Protein AF-A0A0U5GP37-F1 (afdb_monomer_lite)

Foldseek 3Di:
DCLVVLCFFCPDPPRRPAPDWDQFPFWIWGPRQVQWQWEAEPRGTAAASVPDPAGHRTYIYGPDADAPPVSRDGPDLVVLLLSLLRNLVRSCVVPVPPRLVVVLVCCVVPVPHSSCVCVVPRHDPVSVVSSVVVVCVVCVNDDDDDDDPPPPDDD

Radius of gyration: 17.63 Å; chains: 1; bounding box: 44×43×59 Å

Structure (mmCIF, N/CA/C/O backbone):
data_AF-A0A0U5GP37-F1
#
_entry.id   AF-A0A0U5GP37-F1
#
loop_
_atom_site.group_PDB
_atom_site.id
_atom_site.type_symbol
_atom_site.label_atom_id
_atom_site.label_alt_id
_atom_site.label_comp_id
_atom_site.label_asym_id
_atom_site.label_entity_id
_atom_site.label_seq_id
_atom_site.pdbx_PDB_ins_code
_atom_site.Cartn_x
_atom_site.Cartn_y
_atom_site.Cartn_z
_atom_site.occupancy
_atom_site.B_iso_or_equiv
_atom_site.auth_seq_id
_atom_site.auth_comp_id
_atom_site.auth_asym_id
_atom_site.auth_atom_id
_atom_site.pdbx_PDB_model_num
ATOM 1 N N . MET A 1 1 ? 6.688 -1.046 -33.725 1.00 61.19 1 MET A N 1
ATOM 2 C CA . MET A 1 1 ? 7.725 -1.041 -32.668 1.00 61.19 1 MET A CA 1
ATOM 3 C C . MET A 1 1 ? 7.786 0.283 -31.873 1.00 61.19 1 MET A C 1
ATOM 5 O O . MET A 1 1 ? 8.826 0.622 -31.348 1.00 61.19 1 MET A O 1
ATOM 9 N N . PHE A 1 2 ? 6.661 0.980 -31.659 1.00 60.31 2 PHE A N 1
ATOM 10 C CA . PHE A 1 2 ? 6.547 2.130 -30.730 1.00 60.31 2 PHE A CA 1
ATOM 11 C C . PHE A 1 2 ? 5.495 1.847 -29.641 1.00 60.31 2 PHE A C 1
ATOM 13 O O . PHE A 1 2 ? 5.711 2.099 -28.467 1.00 60.31 2 PHE A O 1
ATOM 20 N N . ARG A 1 3 ? 4.412 1.141 -30.003 1.00 58.75 3 ARG A N 1
ATOM 21 C CA . ARG A 1 3 ? 3.350 0.700 -29.080 1.00 58.75 3 ARG A CA 1
ATOM 22 C C . ARG A 1 3 ? 3.813 -0.129 -27.874 1.00 58.75 3 ARG A C 1
ATOM 24 O O . ARG A 1 3 ? 3.164 -0.073 -26.844 1.00 58.75 3 ARG A O 1
ATOM 31 N N . LYS A 1 4 ? 4.923 -0.874 -27.973 1.00 60.31 4 LYS A N 1
ATOM 32 C CA . LYS A 1 4 ? 5.485 -1.597 -26.814 1.00 60.31 4 LYS A CA 1
ATOM 33 C C . LYS A 1 4 ? 6.052 -0.640 -25.755 1.00 60.31 4 LYS A C 1
ATOM 35 O O . LYS A 1 4 ? 5.927 -0.933 -24.577 1.00 60.31 4 LYS A O 1
ATOM 40 N N . TRP A 1 5 ? 6.602 0.506 -26.166 1.00 57.00 5 TRP A N 1
ATOM 41 C CA . TRP A 1 5 ? 7.070 1.550 -25.248 1.00 57.00 5 TRP A CA 1
ATOM 42 C C . TRP A 1 5 ? 5.918 2.276 -24.547 1.00 57.00 5 TRP A C 1
ATOM 44 O O . TRP A 1 5 ? 6.086 2.710 -23.419 1.00 57.00 5 TRP A O 1
ATOM 54 N N . LEU A 1 6 ? 4.727 2.335 -25.151 1.00 59.03 6 LEU A N 1
ATOM 55 C CA . LEU A 1 6 ? 3.544 2.887 -24.476 1.00 59.03 6 LEU A CA 1
ATOM 56 C C . LEU A 1 6 ? 3.127 2.058 -23.248 1.00 59.03 6 LEU A C 1
ATOM 58 O O . LEU A 1 6 ? 2.468 2.578 -22.363 1.00 59.03 6 LEU A O 1
ATOM 62 N N . GLY A 1 7 ? 3.506 0.777 -23.175 1.00 59.19 7 GLY A N 1
ATOM 63 C CA . GLY A 1 7 ? 3.173 -0.097 -22.047 1.00 59.19 7 GLY A CA 1
ATOM 64 C C . GLY A 1 7 ? 4.158 -0.054 -20.876 1.00 59.19 7 GLY A C 1
ATOM 65 O O . GLY A 1 7 ? 3.908 -0.720 -19.875 1.00 59.19 7 GLY A O 1
ATOM 66 N N . VAL A 1 8 ? 5.280 0.670 -20.995 1.00 64.88 8 VAL A N 1
ATOM 67 C CA . VAL A 1 8 ? 6.336 0.701 -19.960 1.00 64.88 8 VAL A CA 1
ATOM 68 C C . VAL A 1 8 ? 6.355 1.994 -19.147 1.00 64.88 8 VAL A C 1
ATOM 70 O O . VAL A 1 8 ? 7.062 2.058 -18.144 1.00 64.88 8 VAL A O 1
ATOM 73 N N . THR A 1 9 ? 5.586 3.005 -19.563 1.00 73.69 9 THR A N 1
ATOM 74 C CA . THR A 1 9 ? 5.485 4.302 -18.889 1.00 73.69 9 THR A CA 1
ATOM 75 C C . THR A 1 9 ? 4.074 4.529 -18.349 1.00 73.69 9 THR A C 1
ATOM 77 O O . THR A 1 9 ? 3.086 4.294 -19.045 1.00 73.69 9 THR A O 1
ATOM 80 N N . LEU A 1 10 ? 3.975 5.016 -17.113 1.00 74.75 10 LEU A N 1
ATOM 81 C CA . LEU A 1 10 ? 2.705 5.362 -16.464 1.00 74.75 10 LEU A CA 1
ATOM 82 C C . LEU A 1 10 ? 2.137 6.706 -16.965 1.00 74.75 10 LEU A C 1
ATOM 84 O O . LEU A 1 10 ? 0.951 6.970 -16.833 1.00 74.75 10 LEU A O 1
ATOM 88 N N . GLU A 1 11 ? 2.968 7.575 -17.546 1.00 66.81 11 GLU A N 1
ATOM 89 C CA . GLU A 1 11 ? 2.650 9.001 -17.750 1.00 66.81 11 GLU A CA 1
ATOM 90 C C . GLU A 1 11 ? 1.818 9.321 -19.007 1.00 66.81 11 GLU A C 1
ATOM 92 O O . GLU A 1 11 ? 1.420 10.469 -19.218 1.00 66.81 11 GLU A O 1
ATOM 97 N N . ILE A 1 12 ? 1.520 8.338 -19.861 1.00 62.72 12 ILE A N 1
ATOM 98 C CA . ILE A 1 12 ? 0.825 8.594 -21.131 1.00 62.72 12 ILE A CA 1
ATOM 99 C C . ILE A 1 12 ? -0.690 8.499 -20.924 1.00 62.72 12 ILE A C 1
ATOM 101 O O . ILE A 1 12 ? -1.314 7.442 -21.084 1.00 62.72 12 ILE A O 1
ATOM 105 N N . ARG A 1 13 ? -1.293 9.646 -20.580 1.00 59.66 13 ARG A N 1
ATOM 106 C CA . ARG A 1 13 ? -2.752 9.802 -20.454 1.00 59.66 13 ARG A CA 1
ATOM 107 C C . ARG A 1 13 ? -3.469 9.319 -21.720 1.00 59.66 13 ARG A C 1
ATOM 109 O O . ARG A 1 13 ? -3.117 9.713 -22.829 1.00 59.66 13 ARG A O 1
ATOM 116 N N . GLY A 1 14 ? -4.476 8.462 -21.539 1.00 57.56 14 GLY A N 1
ATOM 117 C CA . GLY A 1 14 ? -5.276 7.877 -22.624 1.00 57.56 14 GLY A CA 1
ATOM 118 C C . GLY A 1 14 ? -4.713 6.596 -23.256 1.00 57.56 14 GLY A C 1
ATOM 119 O O . GLY A 1 14 ? -5.387 6.012 -24.099 1.00 57.56 14 GLY A O 1
ATOM 120 N N . PHE A 1 15 ? -3.520 6.135 -22.858 1.00 59.94 15 PHE A N 1
ATOM 121 C CA . PHE A 1 15 ? -2.957 4.853 -23.314 1.00 59.94 15 PHE A CA 1
ATOM 122 C C . PHE A 1 15 ? -2.582 3.913 -22.168 1.00 59.94 15 PHE A C 1
ATOM 124 O O . PHE A 1 15 ? -2.873 2.722 -22.242 1.00 59.94 15 PHE A O 1
ATOM 131 N N . SER A 1 16 ? -1.919 4.432 -21.137 1.00 66.00 16 SER A N 1
ATOM 132 C CA . SER A 1 16 ? -1.350 3.628 -20.046 1.00 66.00 16 SER A CA 1
ATOM 133 C C . SER A 1 16 ? -1.463 4.300 -18.678 1.00 66.00 16 SER A C 1
ATOM 135 O O . SER A 1 16 ? -0.838 3.847 -17.721 1.00 66.00 16 SER A O 1
ATOM 137 N N . TYR A 1 17 ? -2.251 5.373 -18.576 1.00 74.94 17 TYR A N 1
ATOM 138 C CA . TYR A 1 17 ? -2.536 6.012 -17.298 1.00 74.94 17 TYR A CA 1
ATOM 139 C C . TYR A 1 17 ? -3.693 5.278 -16.607 1.00 74.94 17 TYR A C 1
ATOM 141 O O . TYR A 1 17 ? -4.721 5.069 -17.257 1.00 74.94 17 TYR A O 1
ATOM 149 N N . PRO A 1 18 ? -3.543 4.886 -15.334 1.00 80.06 18 PRO A N 1
ATOM 150 C CA . PRO A 1 18 ? -4.578 4.160 -14.610 1.00 80.06 18 PRO A CA 1
ATOM 151 C C . PRO A 1 18 ? -5.840 5.003 -14.417 1.00 80.06 18 PRO A C 1
ATOM 153 O O . PRO A 1 18 ? -5.766 6.203 -14.152 1.00 80.06 18 PRO A O 1
ATOM 156 N N . GLU A 1 19 ? -7.006 4.361 -14.491 1.00 84.50 19 GLU A N 1
ATOM 157 C CA . GLU A 1 19 ? -8.294 5.029 -14.242 1.00 84.50 19 GLU A CA 1
ATOM 158 C C . GLU A 1 19 ? -8.479 5.391 -12.761 1.00 84.50 19 GLU A C 1
ATOM 160 O O . GLU A 1 19 ? -9.199 6.331 -12.424 1.00 84.50 19 GLU A O 1
ATOM 165 N N . SER A 1 20 ? -7.806 4.655 -11.870 1.00 88.25 20 SER A N 1
ATOM 166 C CA . SER A 1 20 ? -7.854 4.864 -10.426 1.00 88.25 20 SER A CA 1
ATOM 167 C C . SER A 1 20 ? -6.455 4.809 -9.816 1.00 88.25 20 SER A C 1
ATOM 169 O O . SER A 1 20 ? -5.852 3.740 -9.678 1.00 88.25 20 SER A O 1
ATOM 171 N N . ILE A 1 21 ? -5.945 5.985 -9.451 1.00 91.69 21 ILE A N 1
ATOM 172 C CA . ILE A 1 21 ? -4.667 6.181 -8.764 1.00 91.69 21 ILE A CA 1
ATOM 173 C C . ILE A 1 21 ? -4.813 7.242 -7.676 1.00 91.69 21 ILE A C 1
ATOM 175 O O . ILE A 1 21 ? -5.484 8.256 -7.865 1.00 91.69 21 ILE A O 1
ATOM 179 N N . ILE A 1 22 ? -4.176 6.996 -6.535 1.00 93.56 22 ILE A N 1
ATOM 180 C CA . ILE A 1 22 ? -4.039 7.955 -5.442 1.00 93.56 22 ILE A CA 1
ATOM 181 C C . ILE A 1 22 ? -2.576 8.342 -5.348 1.00 93.56 22 ILE A C 1
ATOM 183 O O . ILE A 1 22 ? -1.735 7.528 -4.968 1.00 93.56 22 ILE A O 1
ATOM 187 N N . GLU A 1 23 ? -2.291 9.586 -5.710 1.00 93.50 23 GLU A N 1
ATOM 188 C CA . GLU A 1 23 ? -0.955 10.160 -5.616 1.00 93.50 23 GLU A CA 1
ATOM 189 C C . GLU A 1 23 ? -0.685 10.599 -4.176 1.00 93.50 23 GLU A C 1
ATOM 191 O O . GLU A 1 23 ? -1.463 11.325 -3.556 1.00 93.50 23 GLU A O 1
ATOM 196 N N . THR A 1 24 ? 0.437 10.156 -3.630 1.00 93.69 24 THR A N 1
ATOM 197 C CA . THR A 1 24 ? 0.882 10.492 -2.280 1.00 93.69 24 THR A CA 1
ATOM 198 C C . THR A 1 24 ? 2.288 11.067 -2.315 1.00 93.69 24 THR A C 1
ATOM 200 O O . THR A 1 24 ? 3.042 10.826 -3.257 1.00 93.69 24 THR A O 1
ATOM 203 N N . ASP A 1 25 ? 2.689 11.742 -1.238 1.00 89.62 25 ASP A N 1
ATOM 204 C CA . ASP A 1 25 ? 4.055 12.264 -1.076 1.00 89.62 25 ASP A CA 1
ATOM 205 C C . ASP A 1 25 ? 5.142 11.169 -1.121 1.00 89.62 25 ASP A C 1
ATOM 207 O O . ASP A 1 25 ? 6.333 11.464 -1.207 1.00 89.62 25 ASP A O 1
ATOM 211 N N . HIS A 1 26 ? 4.749 9.894 -1.053 1.00 89.69 26 HIS A N 1
ATOM 212 C CA . HIS A 1 26 ? 5.647 8.741 -1.066 1.00 89.69 26 HIS A CA 1
ATOM 213 C C . HIS A 1 26 ? 5.559 7.911 -2.358 1.00 89.69 26 HIS A C 1
ATOM 215 O O . HIS A 1 26 ? 6.374 7.008 -2.561 1.00 89.69 26 HIS A O 1
ATOM 221 N N . GLY A 1 27 ? 4.610 8.218 -3.247 1.00 92.31 27 GLY A N 1
ATOM 222 C CA . GLY A 1 27 ? 4.319 7.437 -4.449 1.00 92.31 27 GLY A CA 1
ATOM 223 C C . GLY A 1 27 ? 2.833 7.331 -4.769 1.00 92.31 27 GLY A C 1
ATOM 224 O O . GLY A 1 27 ? 1.989 7.854 -4.047 1.00 92.31 27 GLY A O 1
ATOM 225 N N . GLY A 1 28 ? 2.510 6.632 -5.849 1.00 94.19 28 GLY A N 1
ATOM 226 C CA . GLY A 1 28 ? 1.141 6.381 -6.283 1.00 94.19 28 GLY A CA 1
ATOM 227 C C . GLY A 1 28 ? 0.648 4.999 -5.859 1.00 94.19 28 GLY A C 1
ATOM 228 O O . GLY A 1 28 ? 1.323 4.004 -6.128 1.0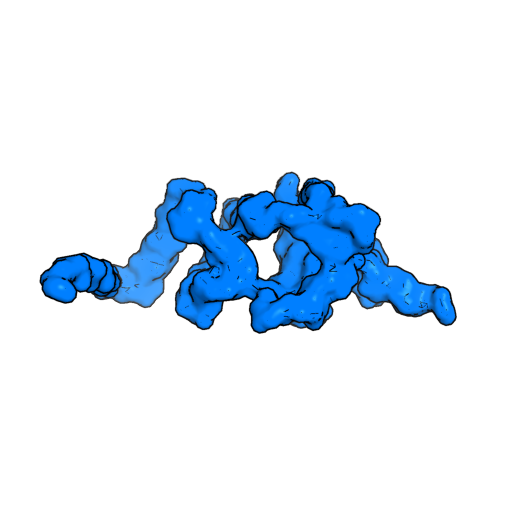0 94.19 28 GLY A O 1
ATOM 229 N N . LEU A 1 29 ? -0.538 4.930 -5.252 1.00 96.31 29 LEU A N 1
ATOM 230 C CA . LEU A 1 29 ? -1.308 3.695 -5.075 1.00 96.31 29 LEU A CA 1
ATOM 231 C C . LEU A 1 29 ? -2.255 3.523 -6.264 1.00 96.31 29 LEU A C 1
ATOM 233 O O . LEU A 1 29 ? -3.146 4.347 -6.462 1.00 96.31 29 LEU A O 1
ATOM 237 N N . ILE A 1 30 ? -2.090 2.456 -7.039 1.00 94.94 30 ILE A N 1
ATOM 238 C CA . ILE A 1 30 ? -2.886 2.191 -8.238 1.00 94.94 30 ILE A CA 1
ATOM 239 C C . ILE A 1 30 ? -3.924 1.114 -7.920 1.00 94.94 30 ILE A C 1
ATOM 241 O O . ILE A 1 30 ? -3.586 -0.055 -7.719 1.00 94.94 30 ILE A O 1
ATOM 245 N N . LEU A 1 31 ? -5.195 1.514 -7.893 1.00 93.56 31 LEU A N 1
ATOM 246 C CA . LEU A 1 31 ? -6.335 0.633 -7.615 1.00 93.56 31 LEU A CA 1
ATOM 247 C C . LEU A 1 31 ? -6.924 0.007 -8.887 1.00 93.56 31 LEU A C 1
ATOM 249 O O . LEU A 1 31 ? -7.749 -0.900 -8.804 1.00 93.56 31 LEU A O 1
ATOM 253 N N . ASP A 1 32 ? -6.500 0.485 -10.058 1.00 90.69 32 ASP A N 1
ATOM 254 C CA . ASP A 1 32 ? -6.904 -0.041 -11.359 1.00 90.69 32 ASP A CA 1
ATOM 255 C C . ASP A 1 32 ? -6.514 -1.533 -11.504 1.00 90.69 32 ASP A C 1
ATOM 257 O O . ASP A 1 32 ? -5.320 -1.867 -11.481 1.00 90.69 32 ASP A O 1
ATOM 261 N N . PRO A 1 33 ? -7.487 -2.451 -11.696 1.00 89.12 33 PRO A N 1
ATOM 262 C CA . PRO A 1 33 ? -7.219 -3.881 -11.847 1.00 89.12 33 PRO A CA 1
ATOM 263 C C . PRO A 1 33 ? -6.255 -4.219 -12.991 1.00 89.12 33 PRO A C 1
ATOM 265 O O . PRO A 1 33 ? -5.519 -5.204 -12.900 1.00 89.12 33 PRO A O 1
ATOM 268 N N . GLY A 1 34 ? -6.209 -3.400 -14.049 1.00 87.69 34 GLY A N 1
ATOM 269 C CA . GLY A 1 34 ? -5.277 -3.551 -15.167 1.00 87.69 34 GLY A CA 1
ATOM 270 C C . GLY A 1 34 ? -3.810 -3.326 -14.782 1.00 87.69 34 GLY A C 1
ATOM 271 O O . GLY A 1 34 ? -2.909 -3.647 -15.564 1.00 87.69 34 GLY A O 1
ATOM 272 N N . PHE A 1 35 ? -3.552 -2.799 -13.583 1.00 89.00 35 PHE A N 1
ATOM 273 C CA . PHE A 1 35 ? -2.224 -2.517 -13.038 1.00 89.00 35 PHE A CA 1
ATOM 274 C C . PHE A 1 35 ? -1.861 -3.377 -11.828 1.00 89.00 35 PHE A C 1
ATOM 276 O O . PHE A 1 35 ? -0.783 -3.201 -11.261 1.00 89.00 35 PHE A O 1
ATOM 283 N N . ARG A 1 36 ? -2.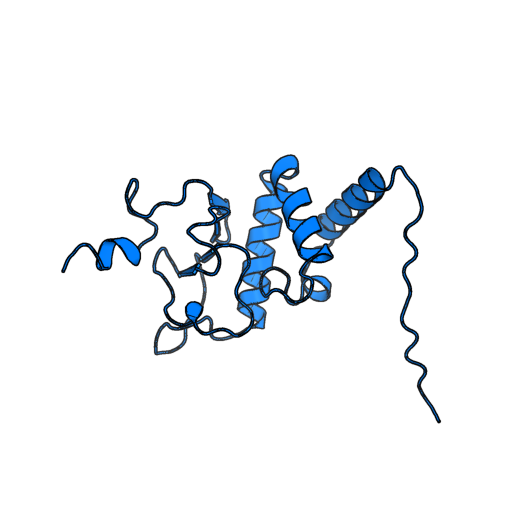703 -4.347 -11.462 1.00 89.75 36 ARG A N 1
ATOM 284 C CA . ARG A 1 36 ? -2.407 -5.299 -10.389 1.00 89.75 36 ARG A CA 1
ATOM 285 C C . ARG A 1 36 ? -1.040 -5.961 -10.586 1.00 89.75 36 ARG A C 1
ATOM 287 O O . ARG A 1 36 ? -0.737 -6.453 -11.674 1.00 89.75 36 ARG A O 1
ATOM 294 N N . GLY A 1 37 ? -0.225 -5.977 -9.531 1.00 87.88 37 GLY A N 1
ATOM 295 C CA . GLY A 1 37 ? 1.104 -6.591 -9.554 1.00 87.88 37 GLY A CA 1
ATOM 296 C C . GLY A 1 37 ? 2.171 -5.775 -10.289 1.00 87.88 37 GLY A C 1
ATOM 297 O O . GLY A 1 37 ? 3.320 -6.209 -10.362 1.00 87.88 37 GLY A O 1
ATOM 298 N N . LYS A 1 38 ? 1.821 -4.612 -10.858 1.00 88.56 38 LYS A N 1
ATOM 299 C CA . LYS A 1 38 ? 2.774 -3.757 -11.569 1.00 88.56 38 LYS A CA 1
ATOM 300 C C . LYS A 1 38 ? 3.396 -2.757 -10.609 1.00 88.56 38 LYS A C 1
ATOM 302 O O . LYS A 1 38 ? 2.698 -1.932 -10.021 1.00 88.56 38 LYS A O 1
ATOM 307 N N . LEU A 1 39 ? 4.719 -2.798 -10.518 1.00 88.75 39 LEU A N 1
ATOM 308 C CA . LEU A 1 39 ? 5.503 -1.805 -9.799 1.00 88.75 39 LEU A CA 1
ATOM 309 C C . LEU A 1 39 ? 6.184 -0.875 -10.795 1.00 88.75 39 LEU A C 1
ATOM 311 O O . LEU A 1 39 ? 6.772 -1.322 -11.779 1.00 88.75 39 LEU A O 1
ATOM 315 N N . PHE A 1 40 ? 6.120 0.418 -10.525 1.00 88.69 40 PHE A N 1
ATOM 316 C CA . PHE A 1 40 ? 6.770 1.461 -11.295 1.00 88.69 40 PHE A CA 1
ATOM 317 C C . PHE A 1 40 ? 7.742 2.211 -10.392 1.00 88.69 40 PHE A C 1
ATOM 319 O O . PHE A 1 40 ? 7.479 2.404 -9.208 1.00 88.69 40 PHE A O 1
ATOM 326 N N . LEU A 1 41 ? 8.857 2.666 -10.952 1.00 87.94 41 LEU A N 1
ATOM 327 C CA . LEU A 1 41 ? 9.763 3.605 -10.304 1.00 87.94 41 LEU A CA 1
ATOM 328 C C . LEU A 1 41 ? 9.871 4.839 -11.189 1.00 87.94 41 LEU A C 1
ATOM 330 O O . LEU A 1 41 ? 10.352 4.748 -12.319 1.00 87.94 41 LEU A O 1
ATOM 334 N N . LYS A 1 42 ? 9.423 5.990 -10.678 1.00 86.88 42 LYS A N 1
ATOM 335 C CA . LYS A 1 42 ? 9.372 7.260 -11.420 1.00 86.88 42 LYS A CA 1
ATOM 336 C C . LYS A 1 42 ? 8.652 7.092 -12.763 1.00 86.88 42 LYS A C 1
ATOM 338 O O . LYS A 1 42 ? 9.161 7.483 -13.810 1.00 86.88 42 LYS A O 1
ATOM 343 N N . GLY A 1 43 ? 7.506 6.412 -12.726 1.00 85.50 43 GLY A N 1
ATOM 344 C CA . GLY A 1 43 ? 6.677 6.150 -13.898 1.00 85.50 43 GLY A CA 1
ATOM 345 C C . GLY A 1 43 ? 7.182 5.042 -14.827 1.00 85.50 43 GLY A C 1
ATOM 346 O O . GLY A 1 43 ? 6.508 4.772 -15.816 1.00 85.50 43 GLY A O 1
ATOM 347 N N . LEU A 1 44 ? 8.308 4.377 -14.539 1.00 85.25 44 LEU A N 1
ATOM 348 C CA . LEU A 1 44 ? 8.861 3.295 -15.367 1.00 85.25 44 LEU A CA 1
ATOM 349 C C . LEU A 1 44 ? 8.572 1.917 -14.771 1.00 85.25 44 LEU A C 1
ATOM 351 O O . LEU A 1 44 ? 8.919 1.666 -13.621 1.00 85.25 44 LEU A O 1
ATOM 355 N N . LEU A 1 45 ? 7.985 1.018 -15.562 1.00 85.50 45 LEU A N 1
ATOM 356 C CA . LEU A 1 45 ? 7.636 -0.342 -15.141 1.00 85.50 45 LEU A CA 1
ATOM 357 C C . LEU A 1 45 ? 8.882 -1.170 -14.780 1.00 85.50 45 LEU A C 1
ATOM 359 O O . LEU A 1 45 ? 9.822 -1.265 -15.572 1.00 85.50 45 LEU A O 1
ATOM 363 N N . LEU A 1 46 ? 8.854 -1.824 -13.617 1.00 83.38 46 LEU A N 1
ATOM 364 C CA . LEU A 1 46 ? 9.897 -2.738 -13.156 1.00 83.38 46 LEU A CA 1
ATOM 365 C C . LEU A 1 46 ? 9.689 -4.152 -13.748 1.00 83.38 46 LEU A C 1
ATOM 367 O O . LEU A 1 46 ? 8.621 -4.740 -13.567 1.00 83.38 46 LEU A O 1
ATOM 371 N N . PRO A 1 47 ? 10.684 -4.731 -14.454 1.00 70.44 47 PRO A N 1
ATOM 372 C CA . PRO A 1 47 ? 10.516 -5.995 -15.179 1.00 70.44 47 PRO A CA 1
ATOM 373 C C . PRO A 1 47 ? 10.292 -7.252 -14.325 1.00 70.44 47 PRO A C 1
ATOM 37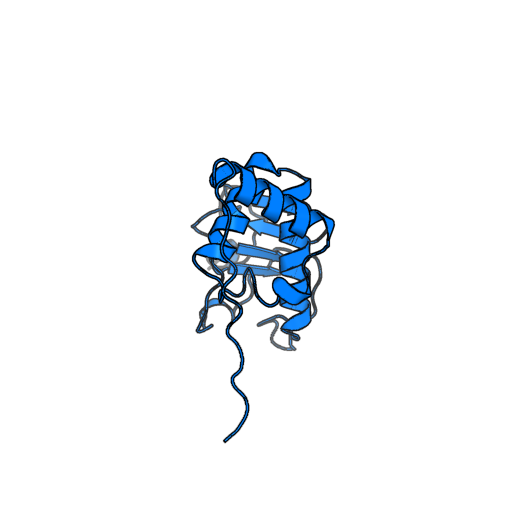5 O O . PRO A 1 47 ? 9.686 -8.201 -14.820 1.00 70.44 47 PRO A O 1
ATOM 378 N N . ALA A 1 48 ? 10.818 -7.323 -13.094 1.00 63.38 48 ALA A N 1
ATOM 379 C CA . ALA A 1 48 ? 10.921 -8.603 -12.381 1.00 63.38 48 ALA A CA 1
ATOM 380 C C . ALA A 1 48 ? 9.717 -8.966 -11.501 1.00 63.38 48 ALA A C 1
ATOM 382 O O . ALA A 1 48 ? 9.593 -10.131 -11.130 1.00 63.38 48 ALA A O 1
ATOM 383 N N . CYS A 1 49 ? 8.787 -8.042 -11.242 1.00 57.25 49 CYS A N 1
ATOM 384 C CA . CYS A 1 49 ? 7.623 -8.338 -10.396 1.00 57.25 49 CYS A CA 1
ATOM 385 C C . CYS A 1 49 ? 6.675 -9.380 -11.003 1.00 57.25 49 CYS A C 1
ATOM 387 O O . CYS A 1 49 ? 5.994 -10.096 -10.277 1.00 57.25 49 CYS A O 1
ATOM 389 N N . ALA A 1 50 ? 6.662 -9.534 -12.331 1.00 49.62 50 ALA A N 1
ATOM 390 C CA . ALA A 1 50 ? 5.817 -10.522 -13.006 1.00 49.62 50 ALA A CA 1
ATOM 391 C C . ALA A 1 50 ? 6.218 -11.987 -12.721 1.00 49.62 50 ALA A C 1
ATOM 393 O O . ALA A 1 50 ? 5.452 -12.895 -13.036 1.00 49.62 50 ALA A O 1
ATOM 394 N N . LEU A 1 51 ? 7.413 -12.222 -12.163 1.00 50.81 51 LEU A N 1
ATOM 395 C CA . LEU A 1 51 ? 7.960 -13.555 -11.877 1.00 50.81 51 LEU A CA 1
ATOM 396 C C . LEU A 1 51 ? 7.926 -13.914 -10.383 1.00 50.81 51 LEU A C 1
ATOM 398 O O . LEU A 1 51 ? 8.428 -14.970 -9.994 1.00 50.81 51 LEU A O 1
ATOM 402 N N . GLU A 1 52 ? 7.360 -13.054 -9.537 1.00 63.41 52 GLU A N 1
ATOM 403 C CA . GLU A 1 52 ? 7.301 -13.302 -8.101 1.00 63.41 52 GLU A CA 1
ATOM 404 C C . GLU A 1 52 ? 6.224 -14.331 -7.745 1.00 63.41 52 GLU A C 1
ATOM 406 O O . GLU A 1 52 ? 5.114 -14.336 -8.274 1.00 63.41 52 GLU A O 1
ATOM 411 N N . THR A 1 53 ? 6.549 -15.217 -6.802 1.00 66.69 53 THR A N 1
ATOM 412 C CA . THR A 1 53 ? 5.649 -16.285 -6.332 1.00 66.69 53 THR A CA 1
ATOM 413 C C . THR A 1 53 ? 4.457 -15.758 -5.531 1.00 66.69 53 THR A C 1
ATOM 415 O O . THR A 1 53 ? 3.488 -16.487 -5.320 1.00 66.69 53 THR A O 1
ATOM 418 N N . ARG A 1 54 ? 4.524 -14.501 -5.080 1.00 77.44 54 ARG A N 1
ATOM 419 C CA . ARG A 1 54 ? 3.471 -13.785 -4.360 1.00 77.44 54 ARG A CA 1
ATOM 420 C C . ARG A 1 54 ? 3.297 -12.408 -5.006 1.00 77.44 54 ARG A C 1
ATOM 422 O O . ARG A 1 54 ? 4.064 -11.516 -4.675 1.00 77.44 54 ARG A O 1
ATOM 429 N N . PRO A 1 55 ? 2.350 -12.230 -5.941 1.00 84.75 55 PRO A N 1
ATOM 430 C CA . PRO A 1 55 ? 2.177 -10.951 -6.616 1.00 84.75 55 PRO A CA 1
ATOM 431 C C . PRO A 1 55 ? 1.505 -9.927 -5.697 1.00 84.75 55 PRO A C 1
ATOM 433 O O . PRO A 1 55 ? 0.633 -10.282 -4.898 1.00 84.75 55 PRO A O 1
ATOM 436 N N . PHE A 1 56 ? 1.842 -8.650 -5.878 1.00 90.69 56 PHE A N 1
ATOM 437 C CA . PHE A 1 56 ? 1.076 -7.557 -5.284 1.00 90.69 56 PHE A CA 1
ATOM 438 C C . PHE A 1 56 ? -0.389 -7.588 -5.757 1.00 90.69 56 PHE A C 1
ATOM 440 O O . PHE A 1 56 ? -0.705 -7.898 -6.913 1.00 90.69 56 PHE A O 1
ATOM 447 N N . HIS A 1 57 ? -1.304 -7.257 -4.853 1.00 93.38 57 HIS A N 1
ATOM 448 C CA . HIS A 1 57 ? -2.733 -7.139 -5.124 1.00 93.38 57 HIS A CA 1
ATOM 449 C C . HIS A 1 57 ? -3.087 -5.821 -5.810 1.00 93.38 57 HIS A C 1
ATOM 451 O O . HIS A 1 57 ? -4.063 -5.779 -6.561 1.00 93.38 57 HIS A O 1
ATOM 457 N N . PHE A 1 58 ? -2.268 -4.794 -5.606 1.00 94.75 58 PHE A N 1
ATOM 458 C CA . PHE A 1 58 ? -2.406 -3.481 -6.225 1.00 94.75 58 PHE A CA 1
ATOM 459 C C . PHE A 1 58 ? -1.171 -3.126 -7.058 1.00 94.75 58 PHE A C 1
ATOM 461 O O . PHE A 1 58 ? -0.188 -3.871 -7.090 1.00 94.75 58 PHE A O 1
ATOM 468 N N . GLY A 1 59 ? -1.256 -2.029 -7.808 1.00 93.38 59 GLY A N 1
ATOM 469 C CA . GLY A 1 59 ? -0.100 -1.448 -8.487 1.00 93.38 59 GLY A CA 1
ATOM 470 C C . GLY A 1 59 ? 0.493 -0.310 -7.662 1.00 93.38 59 GLY A C 1
ATOM 471 O O . GLY A 1 59 ? -0.221 0.354 -6.911 1.00 93.38 59 GLY A O 1
ATOM 472 N N . TYR A 1 60 ? 1.789 -0.055 -7.826 1.00 93.62 60 TYR A N 1
ATOM 473 C CA . TYR A 1 60 ? 2.480 1.005 -7.090 1.00 93.62 60 TYR A CA 1
ATOM 474 C C . TYR A 1 60 ? 3.413 1.779 -8.007 1.00 93.62 60 TYR A C 1
ATOM 476 O O . TYR A 1 60 ? 4.093 1.186 -8.838 1.00 93.62 60 TYR A O 1
ATOM 484 N N . ASN A 1 61 ? 3.477 3.097 -7.838 1.00 92.12 61 ASN A N 1
ATOM 485 C CA . ASN A 1 61 ? 4.467 3.949 -8.489 1.00 92.12 61 ASN A CA 1
ATOM 486 C C . ASN A 1 61 ? 5.338 4.640 -7.441 1.00 92.12 61 ASN A C 1
ATOM 488 O O . ASN A 1 61 ? 4.913 5.599 -6.806 1.00 92.12 61 ASN A O 1
ATOM 492 N N . PHE A 1 62 ? 6.563 4.169 -7.261 1.00 90.00 62 PHE A N 1
ATOM 493 C CA . PHE A 1 62 ? 7.497 4.719 -6.290 1.00 90.00 62 PHE A CA 1
ATOM 494 C C . PHE A 1 62 ? 8.168 5.990 -6.823 1.00 90.00 62 PHE A C 1
ATOM 496 O O . PHE A 1 62 ? 8.648 6.031 -7.958 1.00 90.00 62 PHE A O 1
ATOM 503 N N . VAL A 1 63 ? 8.260 7.029 -5.989 1.00 84.94 63 VAL A N 1
ATOM 504 C CA . VAL A 1 63 ? 9.021 8.259 -6.306 1.00 84.94 63 VAL A CA 1
ATOM 505 C C . VAL A 1 63 ? 10.510 8.085 -5.979 1.00 84.94 63 VAL A C 1
ATOM 507 O O . VAL A 1 63 ? 11.388 8.634 -6.656 1.00 84.94 63 VAL A O 1
ATOM 510 N N . HIS A 1 64 ? 10.802 7.265 -4.969 1.00 75.69 64 HIS A N 1
ATOM 511 C CA . HIS A 1 64 ? 12.140 6.962 -4.471 1.00 75.69 64 HIS A CA 1
ATOM 512 C C . HIS A 1 64 ? 12.352 5.447 -4.387 1.00 75.69 64 HIS A C 1
ATOM 514 O O . HIS A 1 64 ? 11.393 4.695 -4.263 1.00 75.69 64 HIS A O 1
ATOM 520 N N . GLY A 1 65 ? 13.608 5.009 -4.445 1.00 67.44 65 GLY A N 1
ATOM 521 C CA . GLY A 1 65 ? 13.974 3.600 -4.323 1.00 67.44 65 GLY A CA 1
ATOM 522 C C . GLY A 1 65 ? 15.262 3.287 -5.073 1.00 67.44 65 GLY A C 1
ATOM 523 O O . GLY A 1 65 ? 15.458 3.749 -6.203 1.00 67.44 65 GLY A O 1
ATOM 524 N N . GLU A 1 66 ? 16.145 2.518 -4.442 1.00 68.31 66 GLU A N 1
ATOM 525 C CA . GLU A 1 66 ? 17.310 1.956 -5.114 1.00 68.31 66 GLU A CA 1
ATOM 526 C C . GLU A 1 66 ? 16.924 0.636 -5.770 1.00 68.31 66 GLU A C 1
ATOM 528 O O . GLU A 1 66 ? 16.415 -0.289 -5.135 1.00 68.31 66 GLU A O 1
ATOM 533 N N . VAL A 1 67 ? 17.175 0.554 -7.070 1.00 65.69 67 VAL A N 1
ATOM 534 C CA . VAL A 1 67 ? 17.010 -0.680 -7.829 1.00 65.69 67 VAL A CA 1
ATOM 535 C C . VAL A 1 67 ? 18.366 -1.330 -8.042 1.00 65.69 67 VAL A C 1
ATOM 537 O O . VAL A 1 67 ? 19.394 -0.653 -8.092 1.00 65.69 67 VAL A O 1
ATOM 540 N N . ASN A 1 68 ? 18.378 -2.656 -8.176 1.00 64.06 68 ASN A N 1
ATOM 541 C CA . ASN A 1 68 ? 19.610 -3.379 -8.487 1.00 64.06 68 ASN A CA 1
ATOM 542 C C . ASN A 1 68 ? 20.217 -2.911 -9.829 1.00 64.06 68 ASN A C 1
ATOM 544 O O . ASN A 1 68 ? 19.589 -2.174 -10.593 1.00 64.06 68 ASN A O 1
ATOM 548 N N . ARG A 1 69 ? 21.447 -3.350 -10.142 1.00 58.19 69 ARG A N 1
ATOM 549 C CA . ARG A 1 69 ? 22.152 -2.963 -11.385 1.00 58.19 69 ARG A CA 1
ATOM 550 C C . ARG A 1 69 ? 21.302 -3.160 -12.647 1.00 58.19 69 ARG A C 1
ATOM 552 O O . ARG A 1 69 ? 21.372 -2.335 -13.553 1.00 58.19 69 ARG A O 1
ATOM 559 N N . ASP A 1 70 ? 20.454 -4.185 -12.652 1.00 60.47 70 ASP A N 1
ATOM 560 C CA . ASP A 1 70 ? 19.576 -4.533 -13.772 1.00 60.47 70 ASP A CA 1
ATOM 561 C C . ASP A 1 70 ? 18.210 -3.820 -13.741 1.00 60.47 70 ASP A C 1
ATOM 563 O O . ASP A 1 70 ? 17.366 -4.058 -14.601 1.00 60.47 70 ASP A O 1
ATOM 567 N N . ARG A 1 71 ? 17.983 -2.933 -12.762 1.00 60.00 71 ARG A N 1
ATOM 568 C CA . ARG A 1 71 ? 16.744 -2.168 -12.539 1.00 60.00 71 ARG A CA 1
ATOM 569 C C . ARG A 1 71 ? 15.481 -3.029 -12.468 1.00 60.00 71 ARG A C 1
ATOM 571 O O . ARG A 1 71 ? 14.409 -2.631 -12.910 1.00 60.00 71 ARG A O 1
ATOM 578 N N . GLN A 1 72 ? 15.631 -4.233 -11.936 1.00 60.88 72 GLN A N 1
ATOM 579 C CA . GLN A 1 72 ? 14.620 -5.281 -11.961 1.00 60.88 72 GLN A CA 1
ATOM 580 C C . GLN A 1 72 ? 13.666 -5.219 -10.769 1.00 60.88 72 GLN A C 1
ATOM 582 O O . GLN A 1 72 ? 12.487 -5.517 -10.934 1.00 60.88 72 GLN A O 1
ATOM 587 N N . ARG A 1 73 ? 14.176 -4.837 -9.594 1.00 65.12 73 ARG A N 1
ATOM 588 C CA . ARG A 1 73 ? 13.453 -4.797 -8.314 1.00 65.12 73 ARG A CA 1
ATOM 589 C C . ARG A 1 73 ? 14.126 -3.838 -7.338 1.00 65.12 73 ARG A C 1
ATOM 591 O O . ARG A 1 73 ? 15.310 -3.523 -7.523 1.00 65.12 73 ARG A O 1
ATOM 598 N N . LEU A 1 74 ? 13.403 -3.436 -6.294 1.00 68.44 74 LEU A N 1
ATOM 599 C CA . LEU A 1 74 ? 14.008 -2.778 -5.137 1.00 68.44 74 LEU A CA 1
ATOM 600 C C . LEU A 1 74 ? 15.001 -3.739 -4.465 1.00 68.44 74 LEU A C 1
ATOM 602 O O . LEU A 1 74 ? 14.787 -4.952 -4.411 1.00 68.44 74 LEU A O 1
ATOM 606 N N . VAL A 1 75 ? 16.149 -3.214 -4.034 1.00 62.91 75 VAL A N 1
ATOM 607 C CA . VAL A 1 75 ? 17.262 -4.048 -3.540 1.00 62.91 75 VAL A CA 1
ATOM 608 C C . VAL A 1 75 ? 16.949 -4.664 -2.173 1.00 62.91 75 VAL A C 1
ATOM 610 O O . VAL A 1 75 ? 17.420 -5.763 -1.874 1.00 62.91 75 VAL A O 1
ATOM 613 N N . ASN A 1 76 ? 16.143 -3.978 -1.364 1.00 80.19 76 ASN A N 1
ATOM 614 C CA . ASN A 1 76 ? 15.907 -4.305 0.032 1.00 80.19 76 ASN A CA 1
ATOM 615 C C . ASN A 1 76 ? 14.404 -4.542 0.303 1.00 80.19 76 ASN A C 1
ATOM 617 O O . ASN A 1 76 ? 13.625 -3.591 0.223 1.00 80.19 76 ASN A O 1
ATOM 621 N N . PRO A 1 77 ? 13.992 -5.771 0.676 1.00 82.62 77 PRO A N 1
ATOM 622 C CA . PRO A 1 77 ? 12.597 -6.082 1.005 1.00 82.62 77 PRO A CA 1
ATOM 623 C C . PRO A 1 77 ? 12.016 -5.222 2.135 1.00 82.62 77 PRO A C 1
ATOM 625 O O . PRO A 1 77 ? 10.833 -4.901 2.118 1.00 82.62 77 PRO A O 1
ATOM 628 N N . TYR A 1 78 ? 12.845 -4.814 3.102 1.00 87.81 78 TYR A N 1
ATOM 629 C CA . TYR A 1 78 ? 12.411 -3.927 4.180 1.00 87.81 78 TYR A CA 1
ATOM 630 C C . TYR A 1 78 ? 12.074 -2.527 3.656 1.00 87.81 78 TYR A C 1
ATOM 632 O O . TYR A 1 78 ? 11.072 -1.942 4.052 1.00 87.81 78 TYR A O 1
ATOM 640 N N . GLU A 1 79 ? 12.901 -1.983 2.758 1.00 86.19 79 GLU A N 1
ATOM 641 C CA . GLU A 1 79 ? 12.646 -0.670 2.151 1.00 86.19 79 GLU A CA 1
ATOM 642 C C . GLU A 1 79 ? 11.406 -0.696 1.260 1.00 86.19 79 GLU A C 1
ATOM 644 O O . GLU A 1 79 ? 10.633 0.256 1.276 1.00 86.19 79 GLU A O 1
ATOM 649 N N . GLU A 1 80 ? 11.183 -1.787 0.524 1.00 88.00 80 GLU A N 1
ATOM 650 C CA . GLU A 1 80 ? 9.960 -1.976 -0.259 1.00 88.00 80 GLU A CA 1
ATOM 651 C C . GLU A 1 80 ? 8.718 -1.997 0.640 1.00 88.00 80 GLU A C 1
ATOM 653 O O . GLU A 1 80 ? 7.796 -1.212 0.416 1.00 88.00 80 GLU A O 1
ATOM 658 N N . ALA A 1 81 ? 8.724 -2.811 1.701 1.00 91.88 81 ALA A N 1
ATOM 659 C CA . ALA A 1 81 ? 7.632 -2.863 2.670 1.00 91.88 81 ALA A CA 1
ATOM 660 C C . ALA A 1 81 ? 7.389 -1.497 3.342 1.00 91.88 81 ALA A C 1
ATOM 662 O O . ALA A 1 81 ? 6.243 -1.073 3.506 1.00 91.88 81 ALA A O 1
ATOM 663 N N . ASP A 1 82 ? 8.454 -0.762 3.682 1.00 92.88 82 ASP A N 1
ATOM 664 C CA . ASP A 1 82 ? 8.351 0.573 4.276 1.00 92.88 82 ASP A CA 1
ATOM 665 C C . ASP A 1 82 ? 7.781 1.616 3.299 1.00 92.88 82 ASP A C 1
ATOM 667 O O . ASP A 1 82 ? 6.934 2.423 3.690 1.00 92.88 82 ASP A O 1
ATOM 671 N N . LEU A 1 83 ? 8.186 1.591 2.025 1.00 92.50 83 LEU A N 1
ATOM 672 C CA . LEU A 1 83 ? 7.635 2.468 0.984 1.00 92.50 83 LEU A CA 1
ATOM 673 C C . LEU A 1 83 ? 6.160 2.165 0.717 1.00 92.50 83 LEU A C 1
ATOM 675 O O . LEU A 1 83 ? 5.341 3.085 0.684 1.00 92.50 83 LEU A O 1
ATOM 679 N N . VAL A 1 84 ? 5.810 0.887 0.572 1.00 95.12 84 VAL A N 1
ATOM 680 C CA . VAL A 1 84 ? 4.428 0.438 0.363 1.00 95.12 84 VAL A CA 1
ATOM 681 C C . VAL A 1 84 ? 3.552 0.853 1.540 1.00 95.12 84 VAL A C 1
ATOM 683 O O . VAL A 1 84 ? 2.503 1.466 1.332 1.00 95.12 84 VAL A O 1
ATOM 686 N N . ARG A 1 85 ? 4.005 0.625 2.781 1.00 96.25 85 ARG A N 1
ATOM 687 C CA . ARG A 1 85 ? 3.313 1.119 3.978 1.00 96.25 85 ARG A CA 1
ATOM 688 C C . ARG A 1 85 ? 3.100 2.629 3.910 1.00 96.25 85 ARG A C 1
ATOM 690 O O . ARG A 1 85 ? 1.978 3.083 4.119 1.00 96.25 85 ARG A O 1
ATOM 697 N N . LYS A 1 86 ? 4.150 3.414 3.654 1.00 96.31 86 LYS A N 1
ATOM 698 C CA . LYS A 1 86 ? 4.065 4.884 3.611 1.00 96.31 86 LYS A CA 1
ATOM 699 C C . LYS A 1 86 ? 3.038 5.371 2.588 1.00 96.31 86 LYS A C 1
ATOM 701 O O . LYS A 1 86 ? 2.282 6.298 2.884 1.00 96.31 86 LYS A O 1
ATOM 706 N N . ILE A 1 87 ? 2.977 4.730 1.419 1.00 97.44 87 ILE A N 1
ATOM 707 C CA . ILE A 1 87 ? 1.961 5.003 0.395 1.00 97.44 87 ILE A CA 1
ATOM 708 C C . ILE A 1 87 ? 0.560 4.708 0.946 1.00 97.44 87 ILE A C 1
ATOM 710 O O . ILE A 1 87 ? -0.307 5.579 0.887 1.00 97.44 87 ILE A O 1
ATOM 714 N N . TRP A 1 88 ? 0.336 3.530 1.539 1.00 98.12 88 TRP A N 1
ATOM 715 C CA . TRP A 1 88 ? -0.960 3.175 2.128 1.00 98.12 88 TRP A CA 1
ATOM 716 C C . TRP A 1 88 ? -1.399 4.141 3.226 1.00 98.12 88 TRP A C 1
ATOM 718 O O . TRP A 1 88 ? -2.533 4.611 3.215 1.00 98.12 88 TRP A O 1
ATOM 728 N N . GLU A 1 89 ? -0.515 4.483 4.160 1.00 98.00 89 GLU A N 1
ATOM 729 C CA . GLU A 1 89 ? -0.849 5.395 5.254 1.00 98.00 89 GLU A CA 1
ATOM 730 C C . GLU A 1 89 ? -1.154 6.806 4.761 1.00 98.00 89 GLU A C 1
ATOM 732 O O . GLU A 1 89 ? -2.073 7.449 5.269 1.00 98.00 89 GLU A O 1
ATOM 737 N N . SER A 1 90 ? -0.422 7.288 3.757 1.00 97.62 90 SER A N 1
ATOM 738 C CA . SER A 1 90 ? -0.713 8.580 3.141 1.00 97.62 90 SER A CA 1
ATOM 739 C C . SER A 1 90 ? -2.036 8.546 2.367 1.00 97.62 90 SER A C 1
ATOM 741 O O . SER A 1 90 ? -2.870 9.431 2.552 1.00 97.62 90 SER A O 1
ATOM 743 N N . ALA A 1 91 ? -2.314 7.481 1.610 1.00 97.69 91 ALA A N 1
ATOM 744 C CA . ALA A 1 91 ? -3.589 7.303 0.913 1.00 97.69 91 ALA A CA 1
ATOM 745 C C . ALA A 1 91 ? -4.784 7.223 1.884 1.00 97.69 91 ALA A C 1
ATOM 747 O O . ALA A 1 91 ? -5.825 7.837 1.642 1.00 97.69 91 ALA A O 1
ATOM 748 N N . ILE A 1 92 ? -4.628 6.535 3.022 1.00 98.06 92 ILE A N 1
ATOM 749 C CA . ILE A 1 92 ? -5.632 6.498 4.097 1.00 98.06 92 ILE A CA 1
ATOM 750 C C . ILE A 1 92 ? -5.837 7.894 4.692 1.00 98.06 92 ILE A C 1
ATOM 752 O O . ILE A 1 92 ? -6.978 8.294 4.901 1.00 98.06 92 ILE A O 1
ATOM 756 N N . LYS A 1 93 ? -4.766 8.658 4.944 1.00 96.81 93 LYS A N 1
ATOM 757 C CA . LYS A 1 93 ? -4.876 10.037 5.452 1.00 96.81 93 LYS A CA 1
ATOM 758 C C . LYS A 1 93 ? -5.618 10.951 4.470 1.00 96.81 93 LYS A C 1
ATOM 760 O O . LYS A 1 93 ? -6.402 11.786 4.907 1.00 96.81 93 LYS A O 1
ATOM 765 N N . GLN A 1 94 ? -5.397 10.787 3.167 1.00 95.62 94 GLN A N 1
ATOM 766 C CA . GLN A 1 94 ? -6.045 11.598 2.134 1.00 95.62 94 GLN A CA 1
ATOM 767 C C . GLN A 1 94 ? -7.520 11.237 1.918 1.00 95.62 94 GLN A C 1
ATOM 769 O O . GLN A 1 94 ? -8.351 12.126 1.744 1.00 95.62 94 GLN A O 1
ATOM 774 N N . ASN A 1 95 ? -7.860 9.944 1.907 1.00 94.75 95 ASN A N 1
ATOM 775 C CA . ASN A 1 95 ? -9.222 9.483 1.641 1.00 94.75 95 ASN A CA 1
ATOM 776 C C . ASN A 1 95 ? -9.584 8.247 2.475 1.00 94.75 95 ASN A C 1
ATOM 778 O O . ASN A 1 95 ? -9.786 7.141 1.967 1.00 94.75 95 ASN A O 1
ATOM 782 N N . GLN A 1 96 ? -9.685 8.449 3.789 1.00 95.69 96 GLN A N 1
ATOM 783 C CA . GLN A 1 96 ? -9.917 7.379 4.757 1.00 95.69 96 GLN A CA 1
ATOM 784 C C . GLN A 1 96 ? -11.166 6.549 4.438 1.00 95.69 96 GLN A C 1
ATOM 786 O O . GLN A 1 96 ? -11.121 5.326 4.537 1.00 95.69 96 GLN A O 1
ATOM 791 N N . ALA A 1 97 ? -12.272 7.193 4.056 1.00 95.25 97 ALA A N 1
ATOM 792 C CA . ALA A 1 97 ? -13.543 6.511 3.812 1.00 95.25 97 ALA A CA 1
ATOM 793 C C . ALA A 1 97 ? -13.462 5.507 2.652 1.00 95.25 97 ALA A C 1
ATOM 795 O O . ALA A 1 97 ? -14.080 4.448 2.723 1.00 95.25 97 ALA A O 1
ATOM 796 N N . LEU A 1 98 ? -12.682 5.825 1.615 1.00 94.69 98 LEU A N 1
ATOM 797 C CA . LEU A 1 98 ? -12.489 4.953 0.460 1.00 94.69 98 LEU A CA 1
ATOM 798 C C . LEU A 1 98 ? -11.406 3.894 0.707 1.00 94.69 98 LEU A C 1
ATOM 800 O O . LEU A 1 98 ? -11.572 2.746 0.308 1.00 94.69 98 LEU A O 1
ATOM 804 N N . ILE A 1 99 ? -10.299 4.270 1.354 1.00 97.56 99 ILE A N 1
ATOM 805 C CA . ILE A 1 99 ? -9.066 3.463 1.360 1.00 97.56 99 ILE A CA 1
ATOM 806 C C . ILE A 1 99 ? -8.919 2.585 2.588 1.00 97.56 99 ILE A C 1
ATOM 808 O O . ILE A 1 99 ? -8.437 1.458 2.471 1.00 97.56 99 ILE A O 1
ATOM 812 N N . LEU A 1 100 ? -9.378 3.043 3.753 1.00 97.56 100 LEU A N 1
ATOM 813 C CA . LEU A 1 100 ? -9.285 2.247 4.972 1.00 97.56 100 LEU A CA 1
ATOM 814 C C . LEU A 1 100 ? -9.998 0.886 4.843 1.00 97.56 100 LEU A C 1
ATOM 816 O O . LEU A 1 100 ? -9.370 -0.110 5.198 1.00 97.56 100 LEU A O 1
ATOM 820 N N . PRO A 1 101 ? -11.229 0.782 4.292 1.00 96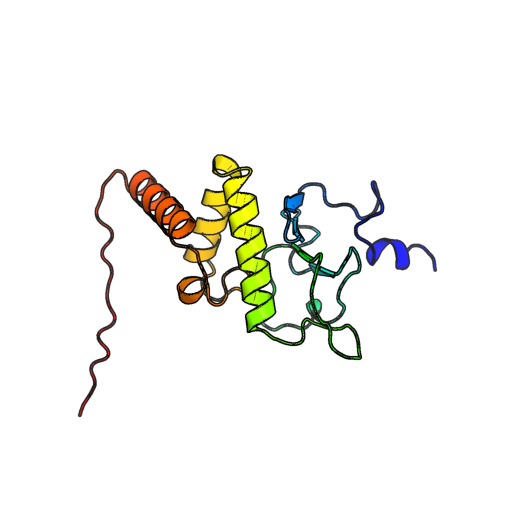.81 101 PRO A N 1
ATOM 821 C CA . PRO A 1 101 ? -11.880 -0.518 4.117 1.00 96.81 101 PRO A CA 1
ATOM 822 C C . PRO A 1 101 ? -11.099 -1.451 3.183 1.00 96.81 101 PRO A C 1
ATOM 824 O O . PRO A 1 101 ? -10.992 -2.646 3.448 1.00 96.81 101 PRO A O 1
ATOM 827 N N . VAL A 1 102 ? -10.503 -0.908 2.114 1.00 96.69 102 VAL A N 1
ATOM 828 C CA . VAL A 1 102 ? -9.696 -1.687 1.162 1.00 96.69 102 VAL A CA 1
ATOM 829 C C . VAL A 1 102 ? -8.458 -2.257 1.853 1.00 96.69 102 VAL A C 1
ATOM 831 O O . VAL A 1 102 ? -8.179 -3.451 1.736 1.00 96.69 102 VAL A O 1
ATOM 834 N N . TYR A 1 103 ? -7.751 -1.426 2.623 1.00 97.44 103 TYR A N 1
ATOM 835 C CA . TYR A 1 103 ? -6.559 -1.850 3.355 1.00 97.44 103 TYR A CA 1
ATOM 836 C C . TYR A 1 103 ? -6.879 -2.870 4.457 1.00 97.44 103 TYR A C 1
ATOM 838 O O . TYR A 1 103 ? -6.175 -3.865 4.616 1.00 97.44 103 TYR A O 1
ATOM 846 N N . VAL A 1 104 ? -7.978 -2.674 5.194 1.00 96.69 104 VAL A N 1
ATOM 847 C CA . VAL A 1 104 ? -8.433 -3.632 6.215 1.00 96.69 104 VAL A CA 1
ATOM 848 C C . VAL A 1 104 ? -8.801 -4.975 5.587 1.00 96.69 104 VAL A C 1
ATOM 850 O O . VAL A 1 104 ? -8.421 -6.020 6.119 1.00 96.69 104 VAL A O 1
ATOM 853 N N . ASN A 1 105 ? -9.493 -4.968 4.447 1.00 95.50 105 ASN A N 1
ATOM 854 C CA . ASN A 1 105 ? -9.823 -6.194 3.726 1.00 95.50 105 ASN A CA 1
ATOM 855 C C . ASN A 1 105 ? -8.560 -6.933 3.260 1.00 95.50 105 ASN A C 1
ATOM 857 O O . ASN A 1 105 ? -8.470 -8.149 3.383 1.00 95.50 105 ASN A O 1
ATOM 861 N N . LEU A 1 106 ? -7.549 -6.204 2.791 1.00 95.25 106 LEU A N 1
ATOM 862 C CA . LEU A 1 106 ? -6.263 -6.771 2.394 1.00 95.25 106 LEU A CA 1
ATOM 863 C C . LEU A 1 106 ? -5.531 -7.438 3.574 1.00 95.25 106 LEU A C 1
ATOM 865 O O . LEU A 1 106 ? -5.072 -8.571 3.442 1.00 95.25 106 LEU A O 1
ATOM 869 N N . LEU A 1 107 ? -5.493 -6.788 4.743 1.00 94.62 107 LEU A N 1
ATOM 870 C CA . LEU A 1 107 ? -4.934 -7.363 5.976 1.00 94.62 107 LEU A CA 1
ATOM 871 C C . LEU A 1 107 ? -5.675 -8.632 6.426 1.00 94.62 107 LEU A C 1
ATOM 873 O O . LEU A 1 107 ? -5.059 -9.542 6.979 1.00 94.62 107 LEU A O 1
ATOM 877 N N . ARG A 1 108 ? -6.994 -8.688 6.213 1.00 92.50 108 ARG A N 1
ATOM 878 C CA . ARG A 1 108 ? -7.852 -9.808 6.622 1.00 92.50 108 ARG A CA 1
ATOM 879 C C . ARG A 1 108 ? -7.742 -10.999 5.674 1.00 92.50 108 ARG A C 1
ATOM 881 O O . ARG A 1 108 ? -7.496 -12.115 6.121 1.00 92.50 108 ARG A O 1
ATOM 888 N N . GLU A 1 109 ? -7.918 -10.755 4.381 1.00 93.00 109 GLU A N 1
ATOM 889 C CA . GLU A 1 109 ? -8.043 -11.800 3.361 1.00 93.00 109 GLU A CA 1
ATOM 890 C C . GLU A 1 109 ? -6.682 -12.246 2.816 1.00 93.00 109 GLU A C 1
ATOM 892 O O . GLU A 1 109 ? -6.522 -13.381 2.370 1.00 93.00 109 GLU A O 1
ATOM 897 N N . CYS A 1 110 ? -5.684 -11.357 2.833 1.00 91.94 110 CYS A N 1
ATOM 898 C CA . CYS A 1 110 ? -4.384 -11.576 2.198 1.00 91.94 110 CYS A CA 1
ATOM 899 C C . CYS A 1 110 ? -3.203 -11.192 3.118 1.00 91.94 110 CYS A C 1
ATOM 901 O O . CYS A 1 110 ? -2.310 -10.463 2.689 1.00 91.94 110 CYS A O 1
ATOM 903 N N . PRO A 1 111 ? -3.108 -11.720 4.356 1.00 90.00 111 PRO A N 1
ATOM 904 C CA . PRO A 1 111 ? -2.107 -11.292 5.348 1.00 90.00 111 PRO A CA 1
ATOM 905 C C . PRO A 1 111 ? -0.645 -11.606 4.980 1.00 90.00 111 PRO A C 1
ATOM 907 O O . PRO A 1 111 ? 0.266 -11.234 5.709 1.00 90.00 111 PRO A O 1
ATOM 910 N N . ARG A 1 112 ? -0.408 -12.344 3.888 1.00 89.38 112 ARG A N 1
ATOM 911 C CA . ARG A 1 112 ? 0.928 -12.697 3.369 1.00 89.38 112 ARG A CA 1
ATOM 912 C C . ARG A 1 112 ? 1.252 -12.017 2.035 1.00 89.38 112 ARG A C 1
ATOM 914 O O . ARG A 1 112 ? 2.237 -12.400 1.395 1.00 89.38 112 ARG A O 1
ATOM 921 N N . ALA A 1 113 ? 0.382 -11.117 1.573 1.00 91.38 113 ALA A N 1
ATOM 922 C CA . ALA A 1 113 ? 0.609 -10.357 0.356 1.00 91.38 113 ALA A CA 1
ATOM 923 C C . ALA A 1 113 ? 1.731 -9.331 0.581 1.00 91.38 113 ALA A C 1
ATOM 925 O O . ALA A 1 113 ? 1.777 -8.730 1.658 1.00 91.38 113 ALA A O 1
ATOM 926 N N . PRO A 1 114 ? 2.584 -9.082 -0.429 1.00 91.88 114 PRO A N 1
ATOM 927 C CA . PRO A 1 114 ? 3.624 -8.058 -0.343 1.00 91.88 114 PRO A CA 1
ATOM 928 C C . PRO A 1 114 ? 3.079 -6.667 0.024 1.00 91.88 114 PRO A C 1
ATOM 930 O O . PRO A 1 114 ? 3.742 -5.895 0.706 1.00 91.88 114 PRO A O 1
ATOM 933 N N . ASP A 1 115 ? 1.831 -6.373 -0.354 1.00 94.62 115 ASP A N 1
ATOM 934 C CA . ASP A 1 115 ? 1.129 -5.121 -0.053 1.00 94.62 115 ASP A CA 1
ATOM 935 C C . ASP A 1 115 ? 1.004 -4.806 1.455 1.00 94.62 115 ASP A C 1
ATOM 937 O O . ASP A 1 115 ? 0.832 -3.649 1.840 1.00 94.62 115 ASP A O 1
ATOM 941 N N . VAL A 1 116 ? 1.043 -5.834 2.308 1.00 95.25 116 VAL A N 1
ATOM 942 C CA . VAL A 1 116 ? 0.935 -5.734 3.777 1.00 95.25 116 VAL A CA 1
ATOM 943 C C . VAL A 1 116 ? 2.107 -6.411 4.488 1.00 95.25 116 VAL A C 1
ATOM 945 O O . VAL A 1 116 ? 2.035 -6.703 5.685 1.00 95.25 116 VAL A O 1
ATOM 948 N N . GLU A 1 117 ? 3.196 -6.665 3.765 1.00 93.12 117 GLU A N 1
ATOM 949 C CA . GLU A 1 117 ? 4.407 -7.261 4.321 1.00 93.12 117 GLU A CA 1
ATOM 950 C C . GLU A 1 117 ? 4.928 -6.388 5.476 1.00 93.12 117 GLU A C 1
ATOM 952 O O . GLU A 1 117 ? 4.989 -5.162 5.383 1.00 93.12 117 GLU A O 1
ATOM 957 N N . MET A 1 118 ? 5.250 -7.020 6.608 1.00 92.75 118 MET A N 1
ATOM 958 C CA . MET A 1 118 ? 5.716 -6.351 7.835 1.00 92.75 118 MET A CA 1
ATOM 959 C C . MET A 1 118 ? 4.768 -5.279 8.417 1.00 92.75 118 MET A C 1
ATOM 961 O O . MET A 1 118 ? 5.201 -4.443 9.217 1.00 92.75 118 MET A O 1
ATOM 965 N N . ALA A 1 119 ? 3.475 -5.281 8.071 1.00 93.94 119 ALA A N 1
ATOM 966 C CA . ALA A 1 119 ? 2.517 -4.296 8.585 1.00 93.94 119 ALA A CA 1
ATOM 967 C C . ALA A 1 119 ? 2.423 -4.291 10.127 1.00 93.94 119 ALA A C 1
ATOM 969 O O . ALA A 1 119 ? 2.252 -3.238 10.743 1.00 93.94 119 ALA A O 1
ATOM 970 N N . ASP A 1 120 ? 2.594 -5.447 10.770 1.00 91.25 120 ASP A N 1
ATOM 971 C CA . ASP A 1 120 ? 2.631 -5.602 12.229 1.00 91.25 120 ASP A CA 1
ATOM 972 C C . ASP A 1 120 ? 3.779 -4.817 12.892 1.00 91.25 120 ASP A C 1
ATOM 974 O O . ASP A 1 120 ? 3.632 -4.283 13.999 1.00 91.25 120 ASP A O 1
ATOM 978 N N . GLN A 1 121 ? 4.907 -4.706 12.193 1.00 93.88 121 GLN A N 1
ATOM 979 C CA . GLN A 1 121 ? 6.108 -4.018 12.653 1.00 93.88 121 GLN A CA 1
ATOM 980 C C . GLN A 1 121 ? 6.096 -2.543 12.258 1.00 93.88 121 GLN A C 1
ATOM 982 O O . GLN A 1 121 ? 6.357 -1.683 13.101 1.00 93.88 121 GLN A O 1
ATOM 987 N N . LEU A 1 122 ? 5.760 -2.246 11.002 1.00 95.88 122 LEU A N 1
ATOM 988 C CA . LEU A 1 122 ? 6.014 -0.942 10.398 1.00 95.88 122 LEU A CA 1
ATOM 989 C C . LEU A 1 122 ? 4.865 0.060 10.562 1.00 95.88 122 LEU A C 1
ATOM 991 O O . LEU A 1 122 ? 5.139 1.257 10.587 1.00 95.88 122 LEU A O 1
ATOM 995 N N . LEU A 1 123 ? 3.600 -0.378 10.675 1.00 96.38 123 LEU A N 1
ATOM 996 C CA . LEU A 1 123 ? 2.456 0.550 10.727 1.00 96.38 123 LEU A CA 1
ATOM 997 C C . LEU A 1 123 ? 2.604 1.576 11.850 1.00 96.38 123 LEU A C 1
ATOM 999 O O . LEU A 1 123 ? 2.926 1.219 12.984 1.00 96.38 123 LEU A O 1
ATOM 1003 N N . GLU A 1 124 ? 2.286 2.834 11.583 1.00 96.69 124 GLU A N 1
ATOM 1004 C CA . GLU A 1 124 ? 2.324 3.876 12.597 1.00 96.69 124 GLU A CA 1
ATOM 1005 C C . GLU A 1 124 ? 1.111 3.777 13.524 1.00 96.69 124 GLU A C 1
ATOM 1007 O O . GLU A 1 124 ? 0.017 3.334 13.156 1.00 96.69 124 GLU A O 1
ATOM 1012 N N . LYS A 1 125 ? 1.293 4.232 14.768 1.00 96.19 125 LYS A N 1
ATOM 1013 C CA . LYS A 1 125 ? 0.240 4.211 15.790 1.00 96.19 125 LYS A CA 1
ATOM 1014 C C . LYS A 1 125 ? -1.086 4.835 15.311 1.00 96.19 125 LYS A C 1
ATOM 1016 O O . LYS A 1 125 ? -2.112 4.209 15.571 1.00 96.19 125 LYS A O 1
ATOM 1021 N N . PRO A 1 126 ? -1.119 5.997 14.622 1.00 96.56 126 PRO A N 1
ATOM 1022 C CA . PRO A 1 126 ? -2.375 6.583 14.149 1.00 96.56 126 PRO A CA 1
ATOM 1023 C C . PRO A 1 126 ? -3.141 5.659 13.196 1.00 96.56 126 PRO A C 1
ATOM 1025 O O . PRO A 1 126 ? -4.336 5.450 13.377 1.00 96.56 126 PRO A O 1
ATOM 1028 N N . THR A 1 127 ? -2.457 5.029 12.240 1.00 97.00 127 THR A N 1
ATOM 1029 C CA . THR A 1 127 ? -3.086 4.101 11.291 1.00 97.00 127 THR A CA 1
ATOM 1030 C C . THR A 1 127 ? -3.617 2.855 11.992 1.00 97.00 127 THR A C 1
ATOM 1032 O O . THR A 1 127 ? -4.735 2.421 11.718 1.00 97.00 127 THR A O 1
ATOM 1035 N N . ARG A 1 128 ? -2.865 2.304 12.956 1.00 96.00 128 ARG A N 1
ATOM 1036 C CA . ARG A 1 128 ? -3.334 1.166 13.770 1.00 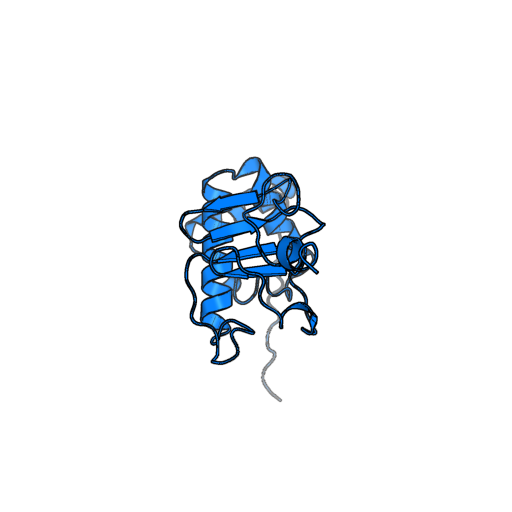96.00 128 ARG A CA 1
ATOM 1037 C C . ARG A 1 128 ? -4.618 1.502 14.532 1.00 96.00 128 ARG A C 1
ATOM 1039 O O . ARG A 1 128 ? -5.500 0.652 14.629 1.00 96.00 128 ARG A O 1
ATOM 1046 N N . VAL A 1 129 ? -4.733 2.728 15.052 1.00 96.00 129 VAL A N 1
ATOM 1047 C CA . VAL A 1 129 ? -5.955 3.208 15.718 1.00 96.00 129 VAL A CA 1
ATOM 1048 C C . VAL A 1 129 ? -7.119 3.273 14.731 1.00 96.00 129 VAL A C 1
ATOM 1050 O O . VAL A 1 129 ? -8.182 2.749 15.042 1.00 96.00 129 VAL A O 1
ATOM 1053 N N . LEU A 1 130 ? -6.914 3.811 13.524 1.00 96.69 130 LEU A N 1
ATOM 1054 C CA . LEU A 1 130 ? -7.956 3.850 12.489 1.00 96.69 130 LEU A CA 1
ATOM 1055 C C . LEU A 1 130 ? -8.452 2.450 12.107 1.00 96.69 130 LEU A C 1
ATOM 1057 O O . LEU A 1 130 ? -9.658 2.225 12.021 1.00 96.69 130 LEU A O 1
ATOM 1061 N N . ILE A 1 131 ? -7.534 1.497 11.921 1.00 95.25 131 ILE A N 1
ATOM 1062 C CA . ILE A 1 131 ? -7.873 0.092 11.648 1.00 95.25 131 ILE A CA 1
ATOM 1063 C C . ILE A 1 131 ? -8.701 -0.482 12.801 1.00 95.25 131 ILE A C 1
ATOM 1065 O O . ILE A 1 131 ? -9.747 -1.084 12.573 1.00 95.25 131 ILE A O 1
ATOM 1069 N N . TRP A 1 132 ? -8.264 -0.267 14.042 1.00 93.00 132 TRP A N 1
ATOM 1070 C CA . TRP A 1 132 ? -8.970 -0.753 15.224 1.00 93.00 132 TRP A CA 1
ATOM 1071 C C . TRP A 1 132 ? -10.386 -0.177 15.345 1.00 93.00 132 TRP A C 1
ATOM 1073 O O . TRP A 1 132 ? -11.342 -0.921 15.558 1.00 93.00 132 TRP A O 1
ATOM 1083 N N . GLU A 1 133 ? -10.544 1.133 15.164 1.00 92.69 133 GLU A N 1
ATOM 1084 C CA . GLU A 1 133 ? -11.848 1.799 15.185 1.00 92.69 133 GLU A CA 1
ATOM 1085 C C . GLU A 1 133 ? -12.769 1.303 14.070 1.00 92.69 133 GLU A C 1
ATOM 1087 O O . GLU A 1 133 ? -13.965 1.118 14.296 1.00 92.69 133 GLU A O 1
ATOM 1092 N N . HIS A 1 134 ? -12.225 1.070 12.874 1.00 92.81 134 HIS A N 1
ATOM 1093 C CA . HIS A 1 134 ? -12.976 0.509 11.757 1.00 92.81 134 HIS A CA 1
ATOM 1094 C C . HIS A 1 134 ? -13.493 -0.896 12.086 1.00 92.81 134 HIS A C 1
ATOM 1096 O O . HIS A 1 134 ? -14.689 -1.150 11.964 1.00 92.81 134 HIS A O 1
ATOM 1102 N N . LEU A 1 135 ? -12.626 -1.772 12.600 1.00 90.44 135 LEU A N 1
ATOM 1103 C CA . LEU A 1 135 ? -13.003 -3.124 13.016 1.00 90.44 135 LEU A CA 1
ATOM 1104 C C . LEU A 1 135 ? -14.070 -3.113 14.122 1.00 90.44 135 LEU A C 1
ATOM 1106 O O . LEU A 1 135 ? -15.031 -3.877 14.059 1.00 90.44 135 LEU A O 1
ATOM 1110 N N . LEU A 1 136 ? -13.939 -2.234 15.122 1.00 89.94 136 LEU A N 1
ATOM 1111 C CA . LEU A 1 136 ? -14.934 -2.093 16.192 1.00 89.94 136 LEU A CA 1
ATOM 1112 C C . LEU A 1 136 ? -16.311 -1.676 15.667 1.00 89.94 136 LEU A C 1
ATOM 1114 O O . LEU A 1 136 ? -17.325 -2.176 16.159 1.00 89.94 136 LEU A O 1
ATOM 1118 N N . LYS A 1 137 ? -16.343 -0.770 14.683 1.00 89.62 137 LYS A N 1
ATOM 1119 C CA . LYS A 1 137 ? -17.582 -0.339 14.026 1.00 89.62 137 LYS A CA 1
ATOM 1120 C C . LYS A 1 137 ? -18.217 -1.475 13.227 1.00 89.62 137 LYS A C 1
ATOM 1122 O O . LYS A 1 137 ? -19.413 -1.693 13.369 1.00 89.62 137 LYS A O 1
ATOM 1127 N N . GLU A 1 138 ? -17.437 -2.224 12.442 1.00 86.44 138 GLU A N 1
ATOM 1128 C CA . GLU A 1 138 ? -17.947 -3.380 11.683 1.00 86.44 138 GLU A CA 1
ATOM 1129 C C . GLU A 1 138 ? -18.542 -4.465 12.589 1.00 86.44 138 GLU A C 1
ATOM 1131 O O . GLU A 1 138 ? -19.530 -5.105 12.237 1.00 86.44 138 GLU A O 1
ATOM 1136 N N . ALA A 1 139 ? -17.956 -4.666 13.770 1.00 82.75 139 ALA A N 1
ATOM 1137 C CA . ALA A 1 139 ? -18.420 -5.668 14.719 1.00 82.75 139 ALA A CA 1
ATOM 1138 C C . ALA A 1 139 ? -19.659 -5.244 15.524 1.00 82.75 139 ALA A C 1
ATOM 1140 O O . ALA A 1 139 ? -20.11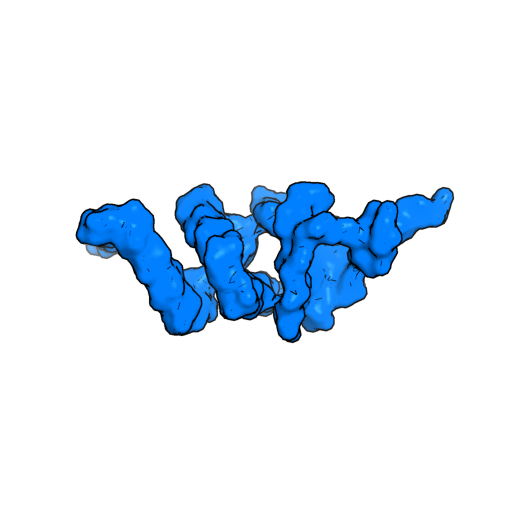6 -6.031 16.355 1.00 82.75 139 ALA A O 1
ATOM 1141 N N . ASP A 1 140 ? -20.191 -4.029 15.330 1.00 79.50 140 ASP A N 1
ATOM 1142 C CA . ASP A 1 140 ? -21.320 -3.492 16.107 1.00 79.50 140 ASP A CA 1
ATOM 1143 C C . ASP A 1 140 ? -21.066 -3.599 17.630 1.00 79.50 140 ASP A C 1
ATOM 1145 O O . ASP A 1 140 ? -21.913 -4.013 18.421 1.00 79.50 140 ASP A O 1
ATOM 1149 N N . GLY A 1 141 ? -19.815 -3.351 18.048 1.00 63.91 141 GLY A N 1
ATOM 1150 C CA . GLY A 1 141 ? -19.381 -3.478 19.445 1.00 63.91 141 GLY A CA 1
ATOM 1151 C C . GLY A 1 141 ? -19.243 -4.915 19.979 1.00 63.91 141 GLY A C 1
ATOM 1152 O O . GLY A 1 141 ? -18.930 -5.101 21.160 1.00 63.91 141 GLY A O 1
ATOM 1153 N N . ARG A 1 142 ? -19.428 -5.952 19.149 1.00 64.00 142 ARG A N 1
ATOM 1154 C CA . ARG A 1 142 ? -19.174 -7.350 19.535 1.00 64.00 142 ARG A CA 1
ATOM 1155 C C . ARG A 1 142 ? -17.664 -7.587 19.629 1.00 64.00 142 ARG A C 1
ATOM 1157 O O . ARG A 1 142 ? -16.889 -7.194 18.763 1.00 64.00 142 ARG A O 1
ATOM 1164 N N . LYS A 1 143 ? -17.223 -8.199 20.729 1.00 61.47 143 LYS A N 1
ATOM 1165 C CA . LYS A 1 143 ? -15.798 -8.336 21.072 1.00 61.47 143 LYS A CA 1
ATOM 1166 C C . LYS A 1 143 ? -15.058 -9.231 20.070 1.00 61.47 143 LYS A C 1
ATOM 1168 O O . LYS A 1 143 ? -15.492 -10.349 19.805 1.00 61.47 143 LYS A O 1
ATOM 1173 N N . PHE A 1 144 ? -13.892 -8.779 19.610 1.00 61.44 144 PHE A N 1
ATOM 1174 C CA . PHE A 1 144 ? -12.913 -9.628 18.931 1.00 61.44 144 PHE A CA 1
ATOM 1175 C C . PHE A 1 144 ? -12.176 -10.493 19.961 1.00 61.44 144 PHE A C 1
ATOM 1177 O O . PHE A 1 144 ? -11.624 -9.976 20.935 1.00 61.44 144 PHE A O 1
ATOM 1184 N N . TYR A 1 145 ? -12.137 -11.807 19.743 1.00 54.06 145 TYR A N 1
ATOM 1185 C CA . TYR A 1 145 ? -11.286 -12.712 20.513 1.00 54.06 145 TYR A CA 1
ATOM 1186 C C . TYR A 1 145 ? -9.923 -12.805 19.825 1.00 54.06 145 TYR A C 1
ATOM 1188 O O . TYR A 1 145 ? -9.785 -13.445 18.786 1.00 54.06 145 TYR A O 1
ATOM 1196 N N . PHE A 1 146 ? -8.903 -12.167 20.400 1.00 48.91 146 PHE A N 1
ATOM 1197 C CA . PHE A 1 146 ? -7.520 -12.402 19.994 1.00 48.91 146 PHE A CA 1
ATOM 1198 C C . PHE A 1 146 ? -7.064 -13.747 20.569 1.00 48.91 146 PHE A C 1
ATOM 1200 O O . PHE A 1 146 ? -6.795 -13.862 21.768 1.00 48.91 146 PHE A O 1
ATOM 1207 N N . CYS A 1 147 ? -6.979 -14.780 19.730 1.00 40.94 147 CYS A N 1
ATOM 1208 C CA . CYS A 1 147 ? -6.360 -16.036 20.131 1.00 40.94 147 CYS A CA 1
ATOM 1209 C C . CYS A 1 147 ? -4.843 -15.880 20.013 1.00 40.94 147 CYS A C 1
ATOM 1211 O O . CYS A 1 147 ? -4.263 -16.044 18.942 1.00 40.94 147 CYS A O 1
ATOM 1213 N N . ARG A 1 148 ? -4.185 -15.542 21.126 1.00 42.88 148 ARG A N 1
ATOM 1214 C CA . ARG A 1 148 ? -2.728 -15.636 21.219 1.00 42.88 148 ARG A CA 1
ATOM 1215 C C . ARG A 1 148 ? -2.397 -17.121 21.090 1.00 42.88 148 ARG A C 1
ATOM 1217 O O . ARG A 1 148 ? -2.677 -17.875 22.022 1.00 42.88 148 ARG A O 1
ATOM 1224 N N . LEU A 1 149 ? -1.848 -17.548 19.951 1.00 46.47 149 LEU A N 1
ATOM 1225 C CA . LEU A 1 149 ? -1.162 -18.835 19.882 1.00 46.47 149 LEU A CA 1
ATOM 1226 C C . LEU A 1 149 ? -0.114 -18.794 20.993 1.00 46.47 149 LEU A C 1
ATOM 1228 O O . LEU A 1 149 ? 0.852 -18.034 20.939 1.00 46.47 149 LEU A O 1
ATOM 1232 N N . ARG A 1 150 ? -0.383 -19.519 22.081 1.00 43.06 150 ARG A N 1
ATOM 1233 C CA . ARG A 1 150 ? 0.648 -19.828 23.055 1.00 43.06 150 ARG A CA 1
ATOM 1234 C C . ARG A 1 150 ? 1.628 -20.695 22.288 1.00 43.06 150 ARG A C 1
ATOM 1236 O O . ARG A 1 150 ? 1.295 -21.831 21.968 1.00 43.06 150 ARG A O 1
ATOM 1243 N N . ASP A 1 151 ? 2.815 -20.163 22.031 1.00 47.69 151 ASP A N 1
ATOM 1244 C CA . ASP A 1 151 ? 3.998 -21.003 21.943 1.00 47.69 151 ASP A CA 1
ATOM 1245 C C . ASP A 1 151 ? 4.073 -21.784 23.255 1.00 47.69 151 ASP A C 1
ATOM 1247 O O . ASP A 1 151 ? 4.581 -21.316 24.278 1.00 47.69 151 ASP A O 1
ATOM 1251 N N . SER A 1 152 ? 3.499 -22.981 23.251 1.00 39.06 152 SER A N 1
ATOM 1252 C CA . SER A 1 152 ? 3.840 -24.020 24.200 1.00 39.06 152 SER A CA 1
ATOM 1253 C C . SER A 1 152 ? 5.272 -24.435 23.888 1.00 39.06 152 SER A C 1
ATOM 1255 O O . SER A 1 152 ? 5.515 -25.361 23.118 1.00 39.06 152 SER A O 1
ATOM 1257 N N . LYS A 1 153 ? 6.232 -23.709 24.466 1.00 44.00 153 LYS A N 1
ATOM 1258 C CA . LYS A 1 153 ? 7.578 -24.236 24.649 1.00 44.00 153 LYS A CA 1
ATOM 1259 C C . LYS A 1 153 ? 7.535 -25.386 25.663 1.00 44.00 153 LYS A C 1
ATOM 1261 O O . LYS A 1 153 ? 6.874 -25.290 26.693 1.00 44.00 153 LYS A O 1
ATOM 1266 N N . VAL A 1 154 ? 8.394 -26.365 25.382 1.00 37.84 154 VAL A N 1
ATOM 1267 C CA . VAL A 1 154 ? 8.978 -27.378 26.277 1.00 37.84 154 VAL A CA 1
ATOM 1268 C C . VAL A 1 154 ? 8.151 -28.646 26.520 1.00 37.84 154 VAL A C 1
ATOM 1270 O O . VAL A 1 154 ? 7.320 -28.711 27.424 1.00 37.84 154 VAL A O 1
ATOM 1273 N N . ARG A 1 155 ? 8.522 -29.710 25.803 1.00 35.38 155 ARG A N 1
ATOM 1274 C CA . ARG A 1 155 ? 9.134 -30.893 26.425 1.00 35.38 155 ARG A CA 1
ATOM 1275 C C . ARG A 1 155 ? 10.225 -31.448 25.526 1.00 35.38 155 ARG A C 1
ATOM 1277 O O . ARG A 1 155 ? 10.005 -31.443 24.299 1.00 35.38 155 ARG A O 1
#

Sequence (155 aa):
MFRKWLGVTLEIRGFSYPESIIETDHGGLILDPGFRGKLFLKGLLLPACALETRPFHFGYNFVHGEVNRDRQRLVNPYEEADLVRKIWESAIKQNQALILPVYVNLLRECPRAPDVEMADQLLEKPTRVLIWEHLLKEADGRKFYFCRLRDSKVR

Organism: Aspergillus calidoustus (NCBI:txid454130)

pLDDT: mean 81.06, std 16.9, range [35.38, 98.12]

Secondary structure (DSSP, 8-state):
--TTGGGTBS--TTTT--SSEEEETTEEEE--GGGTT-EEETTEEPTTGGG-SS--SSEEEESS-PBPTTS-SBS-HHHHHHHHHHHHHHHHHH-HHHHHHHHHHHHHH-TTSGGGTTHHHH--HHHHHHHHHHHHHHTTTPPP-----------